Pro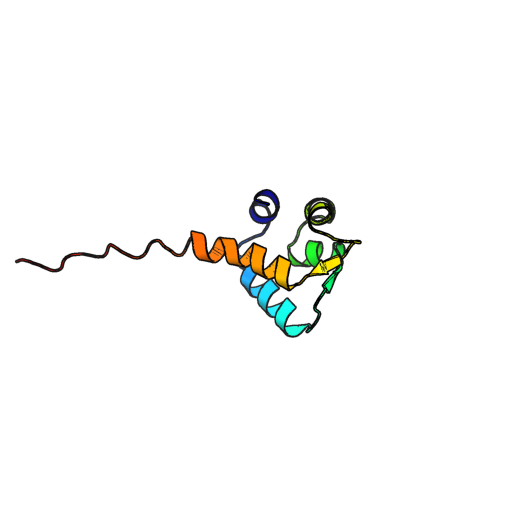tein AF-A0A1T1B7B7-F1 (afdb_monomer_lite)

Foldseek 3Di:
DPVLVVQADLVLLVVLVVVLVVVPDQKDFLVVVCVSRVHDSVSCVVQDDVRIHGPVVVNVVSVVVVVVVPPPDDDPDDPDDD

Secondary structure (DSSP, 8-state):
--TTGGGS-GGGHHHHHHHHHHH--SEEEHHHHHHHHT--HHHHGGG-BTTEEEHHHHHHHHHHHHTTSS------------

Structure (mmCIF, N/CA/C/O backbone):
data_AF-A0A1T1B7B7-F1
#
_entry.id   AF-A0A1T1B7B7-F1
#
loop_
_atom_site.group_PDB
_atom_site.id
_atom_site.type_symbol
_atom_site.label_atom_id
_atom_site.label_alt_id
_atom_site.label_comp_id
_atom_site.label_asym_id
_atom_site.label_entity_id
_atom_site.label_seq_id
_atom_site.pdbx_PDB_ins_code
_atom_site.Cartn_x
_atom_site.Cartn_y
_atom_site.Cartn_z
_atom_site.occupancy
_atom_site.B_iso_or_equiv
_atom_site.auth_seq_id
_atom_site.auth_comp_id
_atom_site.auth_asym_id
_atom_site.auth_atom_id
_atom_site.pdbx_PDB_model_num
ATOM 1 N N . MET A 1 1 ? -1.877 -3.146 -10.895 1.00 47.06 1 MET A N 1
ATOM 2 C CA . MET A 1 1 ? -1.135 -2.972 -9.625 1.00 47.06 1 MET A CA 1
ATOM 3 C C . MET A 1 1 ? 0.390 -2.861 -9.818 1.00 47.06 1 MET A C 1
ATOM 5 O O . MET A 1 1 ? 1.103 -2.880 -8.833 1.00 47.06 1 MET A O 1
ATOM 9 N N . ASN A 1 2 ? 0.904 -2.677 -11.050 1.00 49.22 2 ASN A N 1
ATOM 10 C CA . ASN A 1 2 ? 2.352 -2.606 -11.344 1.00 49.22 2 ASN A CA 1
ATOM 11 C C . ASN A 1 2 ? 2.902 -1.158 -11.434 1.00 49.22 2 ASN A C 1
ATOM 13 O O . ASN A 1 2 ? 4.104 -0.941 -11.496 1.00 49.22 2 ASN A O 1
ATOM 17 N N . ALA A 1 3 ? 2.020 -0.149 -11.446 1.00 57.16 3 ALA A N 1
ATOM 18 C CA . ALA A 1 3 ? 2.403 1.253 -11.650 1.00 57.16 3 ALA A CA 1
ATOM 19 C C . ALA A 1 3 ? 2.913 1.941 -10.374 1.00 57.16 3 ALA A C 1
ATOM 21 O O . ALA A 1 3 ? 3.774 2.805 -10.455 1.00 57.16 3 ALA A O 1
ATOM 22 N N . LEU A 1 4 ? 2.412 1.548 -9.197 1.00 60.50 4 LEU A N 1
ATOM 23 C CA . LEU A 1 4 ? 2.808 2.165 -7.927 1.00 60.50 4 LEU A CA 1
ATOM 24 C C . LEU A 1 4 ? 4.294 1.923 -7.629 1.00 60.50 4 LEU A C 1
ATOM 26 O O . LEU A 1 4 ? 5.019 2.811 -7.198 1.00 60.50 4 LEU A O 1
ATOM 30 N N . LEU A 1 5 ? 4.743 0.710 -7.930 1.00 61.59 5 LEU A N 1
ATOM 31 C CA . LEU A 1 5 ? 6.059 0.206 -7.576 1.00 61.59 5 LEU A CA 1
ATOM 32 C C . LEU A 1 5 ? 7.182 0.759 -8.462 1.00 61.59 5 LEU A C 1
ATOM 34 O O . LEU A 1 5 ? 8.297 0.921 -7.987 1.00 61.59 5 LEU A O 1
ATOM 38 N N . ALA A 1 6 ? 6.887 1.131 -9.713 1.00 62.12 6 ALA A N 1
ATOM 39 C CA . ALA A 1 6 ? 7.849 1.807 -10.590 1.00 62.12 6 ALA A CA 1
ATOM 40 C C . ALA A 1 6 ? 8.298 3.176 -10.045 1.00 62.12 6 ALA A C 1
ATOM 42 O O . ALA A 1 6 ? 9.319 3.713 -10.473 1.00 62.12 6 ALA A O 1
ATOM 43 N N . HIS A 1 7 ? 7.532 3.744 -9.111 1.00 65.44 7 HIS A N 1
ATOM 44 C CA . HIS A 1 7 ? 7.814 5.039 -8.506 1.00 65.44 7 HIS A CA 1
ATOM 45 C C . HIS A 1 7 ? 8.378 4.935 -7.082 1.00 65.44 7 HIS A C 1
ATOM 47 O O . HIS A 1 7 ? 8.861 5.940 -6.565 1.00 65.44 7 HIS A O 1
ATOM 53 N N . VAL A 1 8 ? 8.347 3.754 -6.449 1.00 68.19 8 VAL A N 1
ATOM 54 C CA . VAL A 1 8 ? 8.863 3.561 -5.086 1.00 68.19 8 VAL A CA 1
ATOM 55 C C . VAL A 1 8 ? 10.329 3.119 -5.141 1.00 68.19 8 VAL A C 1
ATOM 57 O O . VAL A 1 8 ? 10.634 2.075 -5.714 1.00 68.19 8 VAL A O 1
ATOM 60 N N . PRO A 1 9 ? 11.258 3.847 -4.503 1.00 69.56 9 PRO A N 1
ATOM 61 C CA . PRO A 1 9 ? 12.638 3.399 -4.369 1.00 69.56 9 PRO A CA 1
ATOM 62 C C . PRO A 1 9 ? 12.714 2.111 -3.535 1.00 69.56 9 PRO A C 1
ATOM 64 O O . PRO A 1 9 ? 12.304 2.106 -2.374 1.00 69.56 9 PRO A O 1
ATOM 67 N N . ALA A 1 10 ? 13.318 1.043 -4.069 1.00 70.81 10 ALA A N 1
ATOM 68 C CA . ALA A 1 10 ? 13.496 -0.233 -3.355 1.00 70.81 10 ALA A CA 1
ATOM 69 C C . ALA A 1 10 ? 14.215 -0.070 -1.997 1.00 70.81 10 ALA A C 1
ATOM 71 O O . ALA A 1 10 ? 13.917 -0.759 -1.024 1.00 70.81 10 ALA A O 1
ATOM 72 N N . GLN A 1 11 ? 15.109 0.917 -1.899 1.00 73.88 11 GLN A N 1
ATOM 73 C CA . GLN A 1 11 ? 15.808 1.291 -0.665 1.00 73.88 11 GLN A CA 1
ATOM 74 C C . GLN A 1 11 ? 14.895 1.843 0.447 1.00 73.88 11 GLN A C 1
ATOM 76 O O . GLN A 1 11 ? 15.276 1.807 1.615 1.00 73.88 11 GLN A O 1
ATOM 81 N N . LEU A 1 12 ? 13.702 2.354 0.115 1.00 76.19 12 LEU A N 1
ATOM 82 C CA . LEU A 1 12 ? 12.739 2.862 1.099 1.00 76.19 12 LEU A CA 1
ATOM 83 C C . LEU A 1 12 ? 11.844 1.759 1.670 1.00 76.19 12 LEU A C 1
ATOM 85 O O . LEU A 1 12 ? 11.328 1.923 2.772 1.00 76.19 12 LEU A O 1
ATOM 89 N N . VAL A 1 13 ? 11.709 0.622 0.981 1.00 77.00 13 VAL A N 1
ATOM 90 C CA . VAL A 1 13 ? 10.895 -0.522 1.422 1.00 77.00 13 VAL A CA 1
ATOM 91 C C . VAL A 1 13 ? 11.202 -0.946 2.868 1.00 77.00 13 VAL A C 1
ATOM 93 O O . VAL A 1 13 ? 10.275 -0.944 3.678 1.00 77.00 13 VAL A O 1
ATOM 96 N N . PRO A 1 14 ? 12.459 -1.244 3.263 1.00 77.94 14 PRO A N 1
ATOM 97 C CA . PRO A 1 14 ? 12.748 -1.671 4.634 1.00 77.94 14 PRO A CA 1
ATOM 98 C C . PRO A 1 14 ? 12.465 -0.580 5.676 1.00 77.94 14 PRO A C 1
ATOM 100 O O . PRO A 1 14 ? 11.996 -0.890 6.771 1.00 77.94 14 PRO A O 1
ATOM 103 N N . ALA A 1 15 ? 12.701 0.693 5.341 1.00 82.38 15 ALA A N 1
ATOM 104 C CA . ALA A 1 15 ? 12.432 1.817 6.237 1.00 82.38 15 ALA A CA 1
ATOM 105 C C . ALA A 1 15 ? 10.924 2.011 6.468 1.00 82.38 15 ALA A C 1
ATOM 107 O O . ALA A 1 15 ? 10.490 2.183 7.607 1.00 82.38 15 ALA A O 1
ATOM 108 N N . VAL A 1 16 ? 10.121 1.912 5.404 1.00 81.94 16 VAL A N 1
ATOM 109 C CA . VAL A 1 16 ? 8.657 1.985 5.479 1.00 81.94 16 VAL A CA 1
ATOM 110 C C . VAL A 1 16 ? 8.112 0.798 6.266 1.00 81.94 16 VAL A C 1
ATOM 112 O O . VAL A 1 16 ? 7.347 1.008 7.202 1.00 81.94 16 VAL A O 1
ATOM 115 N N . CYS A 1 17 ? 8.556 -0.432 5.983 1.00 80.19 17 CYS A N 1
ATOM 116 C CA . CYS A 1 17 ? 8.154 -1.616 6.748 1.00 80.19 17 CYS A CA 1
ATOM 117 C C . CYS A 1 17 ? 8.449 -1.464 8.249 1.00 80.19 17 CYS A C 1
ATOM 119 O O . CYS A 1 17 ? 7.586 -1.749 9.080 1.00 80.19 17 CYS A O 1
ATOM 121 N N . TRP A 1 18 ? 9.640 -0.971 8.604 1.00 82.81 18 TRP A N 1
ATOM 122 C CA . TRP A 1 18 ? 10.016 -0.728 9.997 1.00 82.81 18 TRP A CA 1
ATOM 123 C C . TRP A 1 18 ? 9.146 0.350 10.654 1.00 82.81 18 TRP A C 1
ATOM 125 O O . TRP A 1 18 ? 8.668 0.164 11.773 1.00 82.81 18 TRP A O 1
ATOM 135 N N . GLN A 1 19 ? 8.880 1.455 9.954 1.00 82.12 19 GLN A N 1
ATOM 136 C CA . GLN A 1 19 ? 8.042 2.531 10.478 1.00 82.12 19 GLN A CA 1
ATOM 137 C C . GLN A 1 19 ? 6.589 2.080 10.691 1.00 82.12 19 GLN A C 1
ATOM 139 O O . GLN A 1 19 ? 5.988 2.419 11.711 1.00 82.12 19 GLN A O 1
ATOM 144 N N . LEU A 1 20 ? 6.034 1.284 9.773 1.00 81.12 20 LEU A N 1
ATOM 145 C CA . LEU A 1 20 ? 4.695 0.705 9.915 1.00 81.12 20 LEU A CA 1
ATOM 146 C C . LEU A 1 20 ? 4.608 -0.237 11.118 1.00 81.12 20 LEU A C 1
ATOM 148 O O . LEU A 1 20 ? 3.653 -0.153 11.891 1.00 81.12 20 LEU A O 1
ATOM 152 N N . ALA A 1 21 ? 5.626 -1.078 11.317 1.00 79.25 21 ALA A N 1
ATOM 153 C CA . ALA A 1 21 ? 5.700 -1.978 12.465 1.00 79.25 21 ALA A CA 1
ATOM 154 C C . ALA A 1 21 ? 5.763 -1.218 13.804 1.00 79.25 21 ALA A C 1
ATOM 156 O O . ALA A 1 21 ? 5.161 -1.650 14.784 1.00 79.25 21 ALA A O 1
ATOM 157 N N . GLN A 1 22 ? 6.441 -0.066 13.839 1.00 83.00 22 GLN A N 1
ATOM 158 C CA . GLN A 1 22 ? 6.583 0.770 15.037 1.00 83.00 22 GLN A CA 1
ATOM 159 C C . GLN A 1 22 ? 5.316 1.565 15.383 1.00 83.00 22 GLN A C 1
ATOM 161 O O . GLN A 1 22 ? 5.063 1.827 16.557 1.00 83.00 22 GLN A O 1
ATOM 166 N N . GLN A 1 23 ? 4.517 1.974 14.390 1.00 79.94 23 GLN A N 1
ATOM 167 C CA . GLN A 1 23 ? 3.315 2.775 14.647 1.00 79.94 23 GLN A CA 1
ATOM 168 C C . GLN A 1 23 ? 2.165 1.972 15.265 1.00 79.94 23 GLN A C 1
ATOM 170 O O . GLN A 1 23 ? 1.293 2.572 15.891 1.00 79.94 23 GLN A O 1
ATOM 175 N N . GLY A 1 24 ? 2.125 0.647 15.077 1.00 74.75 24 GLY A N 1
ATOM 176 C CA . GLY A 1 24 ? 1.034 -0.197 15.583 1.00 74.75 24 GLY A CA 1
ATOM 177 C C . GLY A 1 24 ? -0.347 0.167 15.018 1.00 74.75 24 GLY A C 1
ATOM 178 O O . GLY A 1 24 ? -1.366 -0.176 15.611 1.00 74.75 24 GLY A O 1
ATOM 179 N N . ARG A 1 25 ? -0.392 0.896 13.894 1.00 80.69 25 ARG A N 1
ATOM 180 C CA . ARG A 1 25 ? -1.623 1.320 13.218 1.00 80.69 25 ARG A CA 1
ATOM 181 C C . ARG A 1 25 ? -1.962 0.335 12.110 1.00 80.69 25 ARG A C 1
ATOM 183 O O . ARG A 1 25 ? -1.105 -0.007 11.299 1.00 80.69 25 ARG A O 1
ATOM 190 N N . GLU A 1 26 ? -3.221 -0.081 12.054 1.00 84.25 26 GLU A N 1
ATOM 191 C CA . GLU A 1 26 ? -3.720 -0.983 11.007 1.00 84.25 26 GLU A CA 1
ATOM 192 C C . GLU A 1 26 ? -4.015 -0.246 9.692 1.00 84.25 26 GLU A C 1
ATOM 194 O O . GLU A 1 26 ? -3.922 -0.833 8.612 1.00 84.25 26 GLU A O 1
ATOM 199 N N . GLU A 1 27 ? -4.329 1.049 9.780 1.00 88.44 27 GLU A N 1
ATOM 200 C CA . GLU A 1 27 ? -4.711 1.897 8.652 1.00 88.44 27 GLU A CA 1
ATOM 201 C C . GLU A 1 27 ? -3.964 3.234 8.669 1.00 88.44 27 GLU A C 1
ATOM 203 O O . GLU A 1 27 ? -3.798 3.871 9.718 1.00 88.44 27 GLU A O 1
ATOM 208 N N . LEU A 1 28 ? -3.589 3.690 7.478 1.00 86.19 28 LEU A N 1
ATOM 209 C CA . LEU A 1 28 ? -3.006 5.001 7.220 1.00 86.19 28 LEU A CA 1
ATOM 210 C C . LEU A 1 28 ? -3.837 5.764 6.197 1.00 86.19 28 LEU A C 1
ATOM 212 O O . LEU A 1 28 ? -4.507 5.172 5.350 1.00 86.19 28 LEU A O 1
ATOM 216 N N . THR A 1 29 ? -3.785 7.089 6.269 1.00 89.12 29 THR A N 1
ATOM 217 C CA . THR A 1 29 ? -4.436 7.945 5.274 1.00 89.12 29 THR A CA 1
ATOM 218 C C . THR A 1 29 ? -3.625 8.002 3.978 1.00 89.12 29 THR A C 1
ATOM 220 O O . THR A 1 29 ? -2.402 7.840 3.984 1.00 89.12 29 THR A O 1
ATOM 223 N N . VAL A 1 30 ? -4.295 8.269 2.855 1.00 86.06 30 VAL A N 1
ATOM 224 C CA . VAL A 1 30 ? -3.650 8.492 1.547 1.00 86.06 30 VAL A CA 1
ATOM 225 C C . VAL A 1 30 ? -2.455 9.453 1.616 1.00 86.06 30 VAL A C 1
ATOM 227 O O . VAL A 1 30 ? -1.386 9.074 1.132 1.00 86.06 30 VAL A O 1
ATOM 230 N N . PRO A 1 31 ? -2.563 10.660 2.213 1.00 87.19 31 PRO A N 1
ATOM 231 C CA . PRO A 1 31 ? -1.431 11.581 2.304 1.00 87.19 31 PRO A CA 1
ATOM 232 C C . PRO A 1 31 ? -0.273 11.047 3.157 1.00 87.19 31 PRO A C 1
ATOM 234 O O . PRO A 1 31 ? 0.881 11.296 2.817 1.00 87.19 31 PRO A O 1
ATOM 237 N N . GLU A 1 32 ? -0.542 10.295 4.230 1.00 87.69 32 GLU A N 1
ATOM 238 C CA . GLU A 1 32 ? 0.514 9.684 5.052 1.00 87.69 32 GLU A CA 1
ATOM 239 C C . GLU A 1 32 ? 1.311 8.649 4.255 1.00 87.69 32 GLU A C 1
ATOM 241 O O . GLU A 1 32 ? 2.542 8.655 4.278 1.00 87.69 32 GLU A O 1
ATOM 246 N N . VAL A 1 33 ? 0.618 7.781 3.517 1.00 84.38 33 VAL A N 1
ATOM 247 C CA . VAL A 1 33 ? 1.259 6.747 2.697 1.00 84.38 33 VAL A CA 1
ATOM 248 C C . VAL A 1 33 ? 2.003 7.357 1.511 1.00 84.38 33 VAL A C 1
ATOM 250 O O . VAL A 1 33 ? 3.126 6.952 1.215 1.00 84.38 33 VAL A O 1
ATOM 253 N N . ALA A 1 34 ? 1.410 8.355 0.856 1.00 85.75 34 ALA A N 1
ATOM 254 C CA . ALA A 1 34 ? 2.057 9.101 -0.215 1.00 85.75 34 ALA A CA 1
ATOM 255 C C . ALA A 1 34 ? 3.362 9.742 0.283 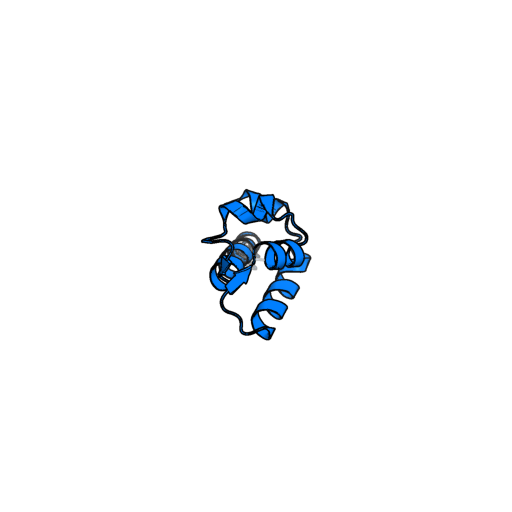1.00 85.75 34 ALA A C 1
ATOM 257 O O . ALA A 1 34 ? 4.408 9.581 -0.339 1.00 85.75 34 ALA A O 1
ATOM 258 N N . HIS A 1 35 ? 3.337 10.370 1.462 1.00 85.56 35 HIS A N 1
ATOM 259 C CA . HIS A 1 35 ? 4.532 10.939 2.079 1.00 85.56 35 HIS A CA 1
ATOM 260 C C . HIS A 1 35 ? 5.590 9.872 2.404 1.00 85.56 35 HIS A C 1
ATOM 262 O O . HIS A 1 35 ? 6.759 10.045 2.065 1.00 85.56 35 HIS A O 1
ATOM 268 N N . LEU A 1 36 ? 5.179 8.745 2.992 1.00 83.19 36 LEU A N 1
ATOM 269 C CA . LEU A 1 36 ? 6.051 7.612 3.326 1.00 83.19 36 LEU A CA 1
ATOM 270 C C . LEU A 1 36 ? 6.791 7.042 2.114 1.00 83.19 36 LEU A C 1
ATOM 272 O O . LEU A 1 36 ? 7.973 6.716 2.198 1.00 83.19 36 LEU A O 1
ATOM 276 N N . LEU A 1 37 ? 6.092 6.926 0.989 1.00 80.88 37 LEU A N 1
ATOM 277 C CA . LEU A 1 37 ? 6.636 6.375 -0.248 1.00 80.88 37 LEU A CA 1
ATOM 278 C C . LEU A 1 37 ? 7.300 7.437 -1.136 1.00 80.88 37 LEU A C 1
ATOM 280 O O . LEU A 1 37 ? 7.821 7.095 -2.194 1.00 80.88 37 LEU A O 1
ATOM 284 N N . SER A 1 38 ? 7.314 8.708 -0.711 1.00 82.75 38 SER A N 1
ATOM 285 C CA . SER A 1 38 ? 7.735 9.855 -1.532 1.00 82.75 38 SER A CA 1
ATOM 286 C C . SER A 1 38 ? 6.982 9.947 -2.869 1.00 82.75 38 SER A C 1
ATOM 288 O O . SER A 1 38 ? 7.556 10.256 -3.911 1.00 82.75 38 SER A O 1
ATOM 290 N N . LEU A 1 39 ? 5.677 9.678 -2.826 1.00 82.56 39 LEU A N 1
ATOM 291 C CA . LEU A 1 39 ? 4.748 9.693 -3.952 1.00 82.56 39 LEU A CA 1
ATOM 292 C C . LEU A 1 39 ? 3.687 10.784 -3.799 1.00 82.56 39 LEU A C 1
ATOM 294 O O . LEU A 1 39 ? 3.526 11.389 -2.741 1.00 82.56 39 LEU A O 1
ATOM 298 N N . THR A 1 40 ? 2.924 11.016 -4.866 1.00 84.75 40 THR A N 1
ATOM 299 C CA . THR A 1 40 ? 1.753 11.896 -4.830 1.00 84.75 40 THR A CA 1
ATOM 300 C C . THR A 1 40 ? 0.493 11.128 -4.431 1.00 84.75 40 THR A C 1
ATOM 302 O O . THR A 1 40 ? 0.322 9.950 -4.751 1.00 84.75 40 THR A O 1
ATOM 305 N N . SER A 1 41 ? -0.439 11.815 -3.765 1.00 83.12 41 SER A N 1
ATOM 306 C CA . SER A 1 41 ? -1.738 11.247 -3.374 1.00 83.12 41 SER A CA 1
ATOM 307 C C . SER A 1 41 ? -2.552 10.726 -4.565 1.00 83.12 41 SER A C 1
ATOM 309 O O . SER A 1 41 ? -3.319 9.782 -4.413 1.00 83.12 41 SER A O 1
ATOM 311 N N . GLU A 1 42 ? -2.365 11.295 -5.759 1.00 85.00 42 GLU A N 1
ATOM 312 C CA . GLU A 1 42 ? -3.022 10.855 -7.000 1.00 85.00 42 GLU A CA 1
ATOM 313 C C . GLU A 1 42 ? -2.625 9.430 -7.405 1.00 85.00 42 GLU A C 1
ATOM 315 O O . GLU A 1 42 ? -3.458 8.667 -7.890 1.00 85.00 42 GLU A O 1
ATOM 320 N N . VAL A 1 43 ? -1.372 9.041 -7.154 1.00 80.81 43 VAL A N 1
ATOM 321 C CA . VAL A 1 43 ? -0.879 7.681 -7.419 1.00 80.81 43 VAL A CA 1
ATOM 322 C C . VAL A 1 43 ? -1.451 6.683 -6.404 1.00 80.81 43 VAL A C 1
ATOM 324 O O . VAL A 1 43 ? -1.658 5.515 -6.731 1.00 80.81 43 VAL A O 1
ATOM 327 N N . MET A 1 44 ? -1.747 7.149 -5.188 1.00 80.62 44 MET A N 1
ATOM 328 C CA . MET A 1 44 ? -2.244 6.335 -4.075 1.00 80.62 44 MET A CA 1
ATOM 329 C C . MET A 1 44 ? -3.776 6.193 -4.040 1.00 80.62 44 MET A C 1
ATOM 331 O O . MET A 1 44 ? -4.271 5.165 -3.583 1.00 80.62 44 MET A O 1
ATOM 335 N N . GLN A 1 45 ? -4.521 7.177 -4.556 1.00 81.25 45 GLN A N 1
ATOM 336 C CA . GLN A 1 45 ? -5.991 7.194 -4.675 1.00 81.25 45 GLN A CA 1
ATOM 337 C C . GLN A 1 45 ? -6.622 5.861 -5.128 1.00 81.25 45 GLN A C 1
ATOM 339 O O . GLN A 1 45 ? -7.524 5.381 -4.444 1.00 81.25 45 GLN A O 1
ATOM 344 N N . PRO A 1 46 ? -6.161 5.201 -6.212 1.00 81.81 46 PRO A N 1
ATOM 345 C CA . PRO A 1 46 ? -6.779 3.955 -6.678 1.00 81.81 46 PRO A CA 1
ATOM 346 C C . PRO A 1 46 ? -6.572 2.751 -5.745 1.00 81.81 46 PRO A C 1
ATOM 348 O O . PRO A 1 46 ? -7.212 1.720 -5.936 1.00 81.81 46 PRO A O 1
ATOM 351 N N . TYR A 1 47 ? -5.684 2.863 -4.756 1.00 76.94 47 TYR A N 1
ATOM 352 C CA . TYR A 1 47 ? -5.397 1.818 -3.770 1.00 76.94 47 TYR A CA 1
ATOM 353 C C . TYR A 1 47 ? -6.057 2.099 -2.416 1.00 76.94 47 TYR A C 1
ATOM 355 O O . TYR A 1 47 ? -5.975 1.277 -1.506 1.00 76.94 47 TYR A O 1
ATOM 363 N N . ALA A 1 48 ? -6.706 3.255 -2.276 1.00 83.75 48 ALA A N 1
ATOM 364 C CA . ALA A 1 48 ? -7.360 3.672 -1.053 1.00 83.75 48 ALA A CA 1
ATOM 365 C C . ALA A 1 48 ? -8.836 3.274 -1.044 1.00 83.75 48 ALA A C 1
ATOM 367 O O . ALA A 1 48 ? -9.564 3.460 -2.019 1.00 83.75 48 ALA A O 1
ATOM 368 N N . VAL A 1 49 ? -9.303 2.786 0.101 1.00 82.75 49 VAL A N 1
ATOM 369 C CA . VAL A 1 49 ? -10.721 2.564 0.380 1.00 82.75 49 VAL A CA 1
ATOM 370 C C . VAL A 1 49 ? -11.152 3.627 1.380 1.00 82.75 49 VAL A C 1
ATOM 372 O O . VAL A 1 49 ? -10.650 3.667 2.498 1.00 82.75 49 VAL A O 1
ATOM 375 N N . ALA A 1 50 ? -12.064 4.514 0.973 1.00 84.69 50 ALA A N 1
ATOM 376 C CA . ALA A 1 50 ? -12.520 5.637 1.803 1.00 84.69 50 ALA A CA 1
ATOM 377 C C . ALA A 1 50 ? -11.364 6.511 2.350 1.00 84.69 50 ALA A C 1
ATOM 379 O O . ALA A 1 50 ? -11.355 6.875 3.524 1.00 84.69 50 ALA A O 1
ATOM 380 N N . ASP A 1 51 ? -10.384 6.826 1.494 1.00 83.81 51 ASP A N 1
ATOM 381 C CA . ASP A 1 51 ? -9.172 7.600 1.831 1.00 83.81 51 ASP A CA 1
ATOM 382 C C . ASP A 1 51 ? -8.215 6.907 2.825 1.00 83.81 51 ASP A C 1
ATOM 384 O O . ASP A 1 51 ? -7.281 7.512 3.357 1.00 83.81 51 ASP A O 1
ATOM 388 N N . ARG A 1 52 ? -8.415 5.605 3.063 1.00 86.25 52 ARG A N 1
ATOM 389 C CA . ARG A 1 52 ? -7.577 4.791 3.943 1.00 86.25 52 ARG A CA 1
ATOM 390 C C . ARG A 1 52 ? -6.948 3.626 3.208 1.00 86.25 52 ARG A C 1
ATOM 392 O O . ARG A 1 52 ? -7.542 3.027 2.315 1.00 86.25 52 ARG A O 1
ATOM 399 N N . ILE A 1 53 ? -5.736 3.293 3.621 1.00 87.56 53 ILE A N 1
ATOM 400 C CA . ILE A 1 53 ? -4.960 2.174 3.105 1.00 87.56 53 ILE A CA 1
ATOM 401 C C . ILE A 1 53 ? -4.549 1.321 4.294 1.00 87.56 53 ILE A C 1
ATOM 403 O O . ILE A 1 53 ? -4.012 1.824 5.284 1.00 87.56 53 ILE A O 1
ATOM 407 N N . ARG A 1 54 ? -4.801 0.017 4.194 1.00 86.88 54 ARG A N 1
ATOM 408 C CA . ARG A 1 54 ? -4.376 -0.937 5.214 1.00 86.88 54 ARG A CA 1
ATOM 409 C C . ARG A 1 54 ? -2.879 -1.162 5.109 1.00 86.88 54 ARG A C 1
ATOM 411 O O . ARG A 1 54 ? -2.357 -1.443 4.029 1.00 86.88 54 ARG A O 1
ATOM 418 N N . CYS A 1 55 ? -2.196 -1.117 6.246 1.00 82.81 55 CYS A N 1
ATOM 419 C CA . CYS A 1 55 ? -0.761 -1.384 6.313 1.00 82.81 55 CYS A CA 1
ATOM 420 C C . CYS A 1 55 ? -0.427 -2.781 5.770 1.00 82.81 55 CYS A C 1
ATOM 422 O O . CYS A 1 55 ? 0.578 -2.944 5.089 1.00 82.81 55 CYS A O 1
ATOM 424 N N . ALA A 1 56 ? -1.297 -3.770 6.003 1.00 80.88 56 ALA A N 1
ATOM 425 C CA . ALA A 1 56 ? -1.136 -5.125 5.477 1.00 80.88 56 ALA A CA 1
ATOM 426 C C . ALA A 1 56 ? -1.147 -5.179 3.938 1.00 80.88 56 ALA A C 1
ATOM 428 O O . ALA A 1 56 ? -0.295 -5.845 3.355 1.00 80.88 56 ALA A O 1
ATOM 429 N N . ASP A 1 57 ? -2.054 -4.449 3.281 1.00 80.50 57 ASP A N 1
ATOM 430 C CA . ASP A 1 57 ? -2.119 -4.374 1.815 1.00 80.50 57 ASP A CA 1
ATOM 431 C C . ASP A 1 57 ? -0.893 -3.653 1.238 1.00 80.50 57 ASP A C 1
ATOM 433 O O . ASP A 1 57 ? -0.334 -4.071 0.219 1.00 80.50 57 ASP A O 1
ATOM 437 N N . LEU A 1 58 ? -0.415 -2.611 1.929 1.00 79.00 58 LEU A N 1
ATOM 438 C CA . LEU A 1 58 ? 0.819 -1.922 1.562 1.00 79.00 58 LEU A CA 1
ATOM 439 C C . LEU A 1 58 ? 2.029 -2.859 1.649 1.00 79.00 58 LEU A C 1
ATOM 441 O O . LEU A 1 58 ? 2.794 -2.978 0.695 1.00 79.00 58 LEU A O 1
ATOM 445 N N . LEU A 1 59 ? 2.178 -3.560 2.775 1.00 78.06 59 LEU A N 1
ATOM 446 C CA . LEU A 1 59 ? 3.261 -4.514 3.009 1.00 78.06 59 LEU A CA 1
ATOM 447 C C . LEU A 1 59 ? 3.216 -5.670 2.009 1.00 78.06 59 LEU A C 1
ATOM 449 O O . LEU A 1 59 ? 4.255 -6.026 1.464 1.00 78.06 59 LEU A O 1
ATOM 453 N N . ALA A 1 60 ? 2.033 -6.214 1.713 1.00 76.75 60 ALA A N 1
ATOM 454 C CA . ALA A 1 60 ? 1.862 -7.265 0.711 1.00 76.75 60 ALA A CA 1
ATOM 455 C C . ALA A 1 60 ? 2.276 -6.793 -0.693 1.00 76.75 60 ALA A C 1
ATOM 457 O O . ALA A 1 60 ? 2.936 -7.530 -1.431 1.00 76.75 60 ALA A O 1
ATOM 458 N N . THR A 1 61 ? 1.948 -5.545 -1.040 1.00 76.38 61 THR A N 1
ATOM 459 C CA . THR A 1 61 ? 2.331 -4.926 -2.318 1.00 76.38 61 THR A CA 1
ATOM 460 C C . THR A 1 61 ? 3.846 -4.727 -2.411 1.00 76.38 61 THR A C 1
ATOM 462 O O . THR A 1 61 ? 4.440 -5.043 -3.439 1.00 76.38 61 THR A O 1
ATOM 465 N N . LEU A 1 62 ? 4.489 -4.270 -1.331 1.00 74.00 62 LEU A N 1
ATOM 466 C CA . LEU A 1 62 ? 5.941 -4.062 -1.270 1.00 74.00 62 LEU A CA 1
ATOM 467 C C . LEU A 1 62 ? 6.726 -5.389 -1.230 1.00 74.00 62 LEU A C 1
ATOM 469 O O . LEU A 1 62 ? 7.735 -5.531 -1.917 1.00 74.00 62 LEU A O 1
ATOM 473 N N . HIS A 1 63 ? 6.261 -6.387 -0.470 1.00 68.56 63 HIS A N 1
ATOM 474 C CA . HIS A 1 63 ? 6.901 -7.707 -0.373 1.00 68.56 63 HIS A CA 1
ATOM 475 C C . HIS A 1 63 ? 6.802 -8.519 -1.667 1.00 68.56 63 HIS A C 1
ATOM 477 O O . HIS A 1 63 ? 7.715 -9.291 -1.960 1.00 68.56 63 HIS A O 1
A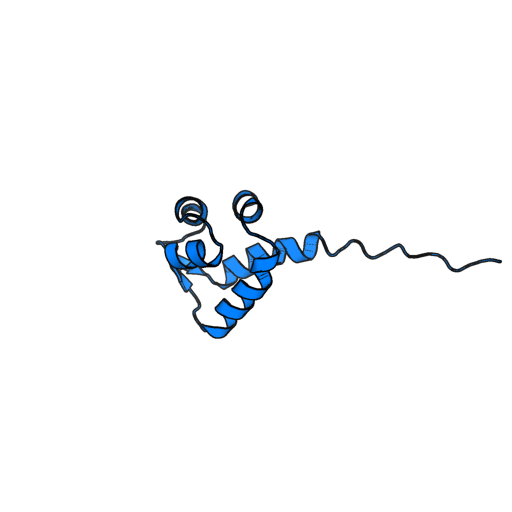TOM 483 N N . SER A 1 64 ? 5.743 -8.332 -2.463 1.00 63.41 64 SER A N 1
ATOM 484 C CA . SER A 1 64 ? 5.588 -9.038 -3.742 1.00 63.41 64 SER A CA 1
ATOM 485 C C . SER A 1 64 ? 6.709 -8.727 -4.748 1.00 63.41 64 SER A C 1
ATOM 487 O O . SER A 1 64 ? 6.944 -9.539 -5.632 1.00 63.41 64 SER A O 1
ATOM 489 N N . GLN A 1 65 ? 7.448 -7.615 -4.602 1.00 53.50 65 GLN A N 1
ATOM 490 C CA . GLN A 1 65 ? 8.658 -7.352 -5.399 1.00 53.50 65 GLN A CA 1
ATOM 491 C C . GLN A 1 65 ? 9.918 -8.029 -4.857 1.00 53.50 65 GLN A C 1
ATOM 493 O O . GLN A 1 65 ? 10.761 -8.469 -5.633 1.00 53.50 65 GLN A O 1
ATOM 498 N N . HIS A 1 66 ? 10.064 -8.127 -3.533 1.00 50.91 66 HIS A N 1
ATOM 499 C CA . HIS A 1 66 ? 11.284 -8.680 -2.938 1.00 50.91 66 HIS A CA 1
ATOM 500 C C . HIS A 1 66 ? 11.437 -10.182 -3.221 1.00 50.91 66 HIS A C 1
ATOM 502 O O . HIS A 1 66 ? 12.550 -10.695 -3.295 1.00 50.91 66 HIS A O 1
ATOM 508 N N . VAL A 1 67 ? 10.318 -10.889 -3.397 1.00 49.16 67 VAL A N 1
ATOM 509 C CA . VAL A 1 67 ? 10.323 -12.326 -3.700 1.00 49.16 67 VAL A CA 1
ATOM 510 C C . VAL A 1 67 ? 10.594 -12.605 -5.188 1.00 49.16 67 VAL A C 1
ATOM 512 O O . VAL A 1 67 ? 11.085 -13.685 -5.505 1.00 49.16 67 VAL A O 1
ATOM 515 N N . ASP A 1 68 ? 10.370 -11.640 -6.089 1.00 45.47 68 ASP A N 1
ATOM 516 C CA 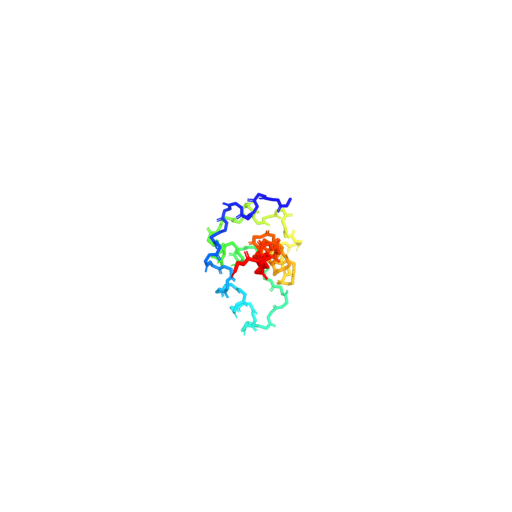. ASP A 1 68 ? 10.558 -11.840 -7.538 1.00 45.47 68 ASP A CA 1
ATOM 517 C C . ASP A 1 68 ? 12.003 -11.559 -8.008 1.00 45.47 68 ASP A C 1
ATOM 519 O O . ASP A 1 68 ? 12.515 -12.268 -8.869 1.00 45.47 68 ASP A O 1
ATOM 523 N N . GLU A 1 69 ? 12.734 -10.633 -7.370 1.00 45.44 69 GLU A N 1
ATOM 524 C CA . GLU A 1 69 ? 14.182 -10.446 -7.626 1.00 45.44 69 GLU A CA 1
ATOM 525 C C . GLU A 1 69 ? 15.091 -11.400 -6.818 1.00 45.44 69 GLU A C 1
ATOM 527 O O . GLU A 1 69 ? 16.303 -11.445 -7.029 1.00 45.44 69 GLU 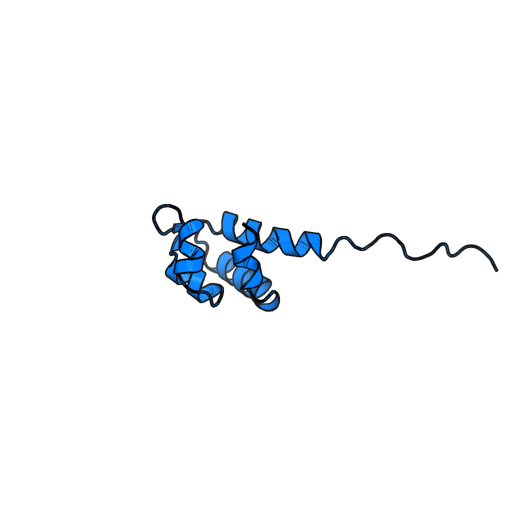A O 1
ATOM 532 N N . GLY A 1 70 ? 14.518 -12.194 -5.907 1.00 44.56 70 GLY A N 1
ATOM 533 C CA . GLY A 1 70 ? 15.250 -13.060 -4.976 1.00 44.56 70 GLY A CA 1
ATOM 534 C C . GLY A 1 70 ? 15.163 -14.567 -5.239 1.00 44.56 70 GLY A C 1
ATOM 535 O O . GLY A 1 70 ? 15.695 -15.334 -4.440 1.00 44.56 70 GLY A O 1
ATOM 536 N N . SER A 1 71 ? 14.514 -15.022 -6.317 1.00 44.41 71 SER A N 1
ATOM 537 C CA . SER A 1 71 ? 14.437 -16.452 -6.678 1.00 44.41 71 SER A CA 1
ATOM 538 C C . SER A 1 71 ? 15.191 -16.774 -7.973 1.00 44.41 71 SER A C 1
ATOM 540 O O . SER A 1 71 ? 14.721 -17.473 -8.863 1.00 44.41 71 SER A O 1
ATOM 542 N N . GLY A 1 72 ? 16.413 -16.251 -8.061 1.00 41.88 72 GLY A N 1
ATOM 543 C CA . GLY A 1 72 ? 17.470 -16.732 -8.948 1.00 41.88 72 GLY A CA 1
ATOM 544 C C . GLY A 1 72 ? 18.555 -17.427 -8.130 1.00 41.88 72 GLY A C 1
ATOM 545 O O . GLY A 1 72 ? 19.694 -16.975 -8.085 1.00 41.88 72 GLY A O 1
ATOM 546 N N . SER A 1 73 ? 18.207 -18.484 -7.402 1.00 52.44 73 SER A N 1
ATOM 547 C CA . SER A 1 73 ? 19.183 -19.365 -6.757 1.00 52.44 73 SER A CA 1
ATOM 548 C C . SER A 1 73 ? 18.732 -20.805 -6.908 1.00 52.44 73 SER A C 1
ATOM 550 O O . SER A 1 73 ? 18.150 -21.371 -5.996 1.00 52.44 73 SER A O 1
ATOM 552 N N . ASP A 1 74 ? 19.009 -21.379 -8.075 1.00 49.84 74 ASP A N 1
ATOM 553 C CA . ASP A 1 74 ? 19.501 -22.75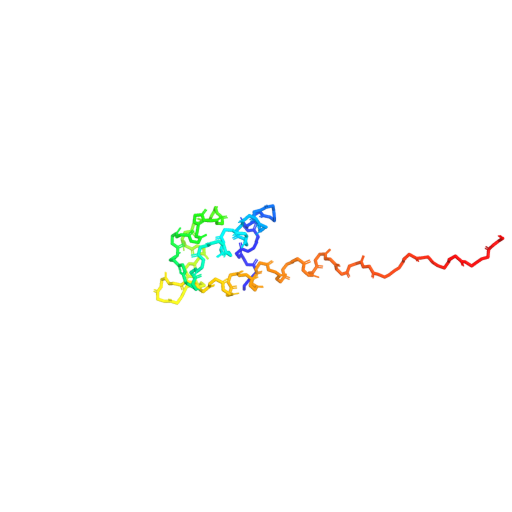2 -8.148 1.00 49.84 74 ASP A CA 1
ATOM 554 C C . ASP A 1 74 ? 20.272 -22.927 -9.464 1.00 49.84 74 ASP A C 1
ATOM 556 O O . ASP A 1 74 ? 19.730 -22.746 -10.553 1.00 49.84 74 ASP A O 1
ATOM 560 N N . GLY A 1 75 ? 21.579 -23.171 -9.368 1.00 45.59 75 GLY A N 1
ATOM 561 C CA . GLY A 1 75 ? 22.440 -23.288 -10.546 1.00 45.59 75 GLY A CA 1
ATOM 562 C C . GLY A 1 75 ? 23.937 -23.085 -10.317 1.00 45.59 75 GLY A C 1
ATOM 563 O O . GLY A 1 75 ? 24.676 -22.966 -11.293 1.00 45.59 75 GLY A O 1
ATOM 564 N N . LEU A 1 76 ? 24.426 -23.049 -9.070 1.00 55.25 76 LEU A N 1
ATOM 565 C CA . LEU A 1 76 ? 25.857 -23.211 -8.804 1.00 55.25 76 LEU A CA 1
ATOM 566 C C . LEU A 1 76 ? 26.223 -24.707 -8.868 1.00 55.25 76 LEU A C 1
ATOM 568 O O . LEU A 1 76 ? 26.112 -25.427 -7.885 1.00 55.25 76 LEU A O 1
ATOM 572 N N . GLY A 1 77 ? 26.658 -25.133 -10.057 1.00 45.03 77 GLY A N 1
ATOM 573 C CA . GLY A 1 77 ? 27.796 -26.033 -10.286 1.00 45.03 77 GLY A CA 1
ATOM 574 C C . GLY A 1 77 ? 27.689 -27.513 -9.879 1.00 45.03 77 GLY A C 1
ATOM 575 O O . GLY A 1 77 ? 27.731 -27.829 -8.692 1.00 45.03 77 GLY A O 1
ATOM 576 N N . PRO A 1 78 ? 27.774 -28.468 -10.828 1.00 56.41 78 PRO A N 1
ATOM 577 C CA . PRO A 1 78 ? 28.338 -29.764 -10.495 1.00 56.41 78 PRO A CA 1
ATOM 578 C C . PRO A 1 78 ? 29.850 -29.592 -10.286 1.00 56.41 78 PRO A C 1
ATOM 580 O O . PRO A 1 78 ? 30.634 -29.577 -11.233 1.00 56.41 78 PRO A O 1
ATOM 583 N N . CYS A 1 79 ? 30.281 -29.507 -9.028 1.00 61.25 79 CYS A N 1
ATOM 584 C CA . CYS A 1 79 ? 31.607 -29.992 -8.652 1.00 61.25 79 CYS A CA 1
ATOM 585 C C . CYS A 1 79 ? 31.619 -31.509 -8.887 1.00 61.25 79 CYS A C 1
ATOM 587 O O . CYS A 1 79 ? 31.290 -32.294 -8.001 1.00 61.25 79 CYS A O 1
ATOM 589 N N . SER A 1 80 ? 31.918 -31.939 -10.109 1.00 51.66 80 SER A N 1
ATOM 590 C CA . SER A 1 80 ? 32.160 -33.343 -10.437 1.00 51.66 80 SER A CA 1
ATOM 591 C C . SER A 1 80 ? 33.118 -33.438 -11.619 1.00 51.66 80 SER A C 1
ATOM 593 O O . SER A 1 80 ? 32.716 -33.264 -12.765 1.00 51.66 80 SER A O 1
ATOM 595 N N . GLY A 1 81 ? 34.377 -33.754 -11.310 1.00 55.62 81 GLY A N 1
ATOM 596 C CA . GLY A 1 81 ? 35.343 -34.309 -12.258 1.00 55.62 81 GLY A CA 1
ATOM 597 C C . GLY A 1 81 ? 36.488 -33.376 -12.646 1.00 55.62 81 GLY A C 1
ATOM 598 O O . GLY A 1 81 ? 36.344 -32.598 -13.582 1.00 55.62 81 GLY A O 1
ATOM 599 N N . CYS A 1 82 ? 37.616 -33.507 -11.941 1.00 47.41 82 CYS A N 1
ATOM 600 C CA . CYS A 1 82 ? 38.966 -33.693 -12.494 1.00 47.41 82 CYS A CA 1
ATOM 601 C C . CYS A 1 82 ? 39.928 -34.040 -11.351 1.00 47.41 82 CYS A C 1
ATOM 603 O O . CYS A 1 82 ? 39.906 -33.316 -10.331 1.00 47.41 82 CYS A O 1
#

pLDDT: mean 72.01, std 14.47, range [41.88, 89.12]

Radius of gyration: 17.14 Å; chains: 1; bounding box: 52×46×28 Å

Sequence (82 aa):
MNALLAHVPAQLVPAVCWQLAQQGREELTVPEVAHLLSLTSEVMQPYAVADRIRCADLLATLHSQHVDEGSGSDGLGPCSGC